Protein AF-A0A2G2VZ59-F1 (afdb_monomer_lite)

Foldseek 3Di:
DDPVVVVVVVVVVVVVVVVVVDDDDDVVVVVCVVVCVPVDDPVNVVVVLVVQVVVLVVVQVVQVVPPQKHQPDRDPDDNDGDIDGNCVVDPPADAQVSVQVCCCVPVVDHDDGPDPDPPVPVVVVVVVVVD

Organism: Capsicum baccatum (NCBI:txid33114)

Sequence (131 aa):
MSYGALIICHVIDSILGYLYITCDPATFIQGAIPQILQKTKDDFFSKIVNMLREDADICYGRIKDIPCITSPSKPEGSMFVMVKLHLNLLEDIEDDLEFYFKLAKEESLMILPGKRKQISYKANKVVENSR

InterPro domains:
  IPR015422 Pyridoxal phosphate-de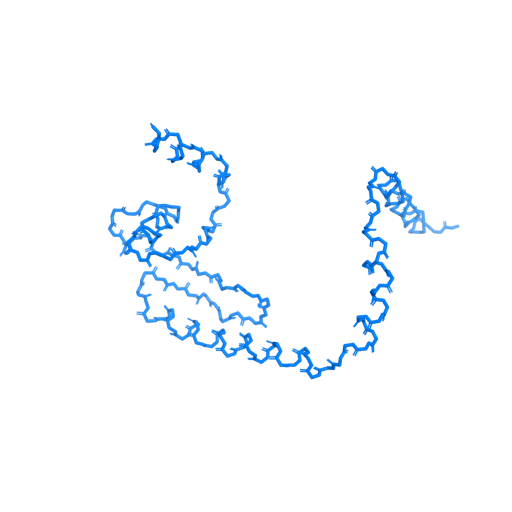pendent transferase, small domain [G3DSA:3.90.1150.10] (24-125)
  IPR015424 Pyridoxal phosphate-dependent transferase [SSF53383] (20-115)

Secondary structure (DSSP, 8-state):
--HHHHHHHHHHHHHHHHHHHSPPPPHHHHHHHHHHHHHS-HHHHHHHHHHHHHHHHHHHHHHTT-TTEE-SS---SSS----EE-GGGSTT--SHHHHHHHHHHHS------SS---THHHHHHHHHTT-

pLDDT: mean 87.04, std 15.17, range [43.59, 97.81]

Structure (mmCIF, N/CA/C/O backbone):
data_AF-A0A2G2VZ59-F1
#
_entry.id   AF-A0A2G2VZ59-F1
#
loop_
_atom_site.group_PDB
_atom_site.id
_atom_site.type_symbol
_atom_site.label_atom_id
_atom_site.label_alt_id
_atom_site.label_comp_id
_atom_site.label_asym_id
_atom_site.label_entity_id
_atom_site.label_seq_id
_atom_site.pdbx_PDB_ins_code
_atom_site.Cartn_x
_atom_site.Cartn_y
_atom_site.Cartn_z
_atom_site.occupancy
_atom_site.B_iso_or_equiv
_atom_site.auth_seq_id
_atom_site.auth_comp_id
_atom_site.auth_asym_id
_atom_site.auth_atom_id
_atom_site.pdbx_PDB_model_num
ATOM 1 N N . MET A 1 1 ? 9.028 34.413 -31.170 1.00 57.16 1 MET A N 1
ATOM 2 C CA . MET A 1 1 ? 8.777 33.266 -30.268 1.00 57.16 1 MET A CA 1
ATOM 3 C C . MET A 1 1 ? 7.751 33.705 -29.233 1.00 57.16 1 MET A C 1
ATOM 5 O O . MET A 1 1 ? 7.926 34.776 -28.671 1.00 57.16 1 MET A O 1
ATOM 9 N N . SER A 1 2 ? 6.649 32.968 -29.065 1.00 71.56 2 SER A N 1
ATOM 10 C CA . SER A 1 2 ? 5.578 33.320 -28.113 1.00 71.56 2 SER A CA 1
ATOM 11 C C . SER A 1 2 ? 6.051 33.126 -26.665 1.00 71.56 2 SER A C 1
ATOM 13 O O . SER A 1 2 ? 6.824 32.205 -26.407 1.00 71.56 2 SER A O 1
ATOM 15 N N . TYR A 1 3 ? 5.579 33.953 -25.724 1.00 67.75 3 TYR A N 1
ATOM 16 C CA . TYR A 1 3 ? 5.927 33.903 -24.291 1.00 67.75 3 TYR A CA 1
ATOM 17 C C . TYR A 1 3 ? 5.830 32.493 -23.675 1.00 67.75 3 TYR A C 1
ATOM 19 O O . TYR A 1 3 ? 6.643 32.137 -22.827 1.00 67.75 3 TYR A O 1
ATOM 27 N N . GLY A 1 4 ? 4.897 31.657 -24.146 1.00 68.50 4 GLY A N 1
ATOM 28 C CA . GLY A 1 4 ? 4.758 30.269 -23.691 1.00 68.50 4 GLY A CA 1
ATOM 29 C C . GLY A 1 4 ? 5.957 29.367 -24.018 1.00 68.50 4 GLY A C 1
ATOM 30 O O . GLY A 1 4 ? 6.307 28.510 -23.213 1.00 68.50 4 GLY A O 1
ATOM 31 N N . ALA A 1 5 ? 6.642 29.590 -25.145 1.00 70.94 5 ALA A N 1
ATOM 32 C CA . ALA A 1 5 ? 7.842 28.826 -25.498 1.00 70.94 5 ALA A CA 1
ATOM 33 C C . ALA A 1 5 ? 9.014 29.149 -24.557 1.00 70.94 5 ALA A C 1
ATOM 35 O O . ALA A 1 5 ? 9.770 28.259 -24.183 1.00 70.94 5 ALA A O 1
ATOM 36 N N . LEU A 1 6 ? 9.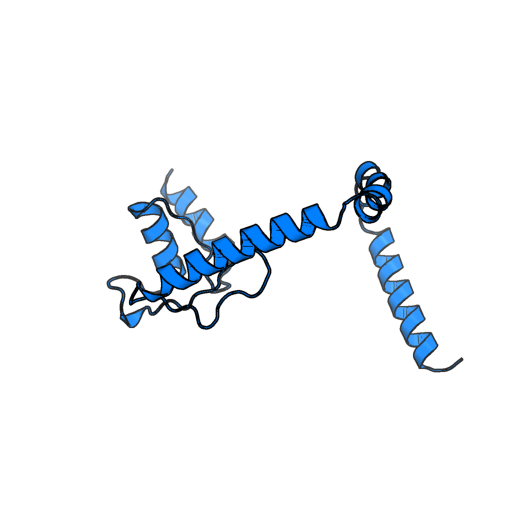122 30.407 -24.116 1.00 72.19 6 LEU A N 1
ATOM 37 C CA . LEU A 1 6 ? 10.172 30.851 -23.198 1.00 72.19 6 LEU A CA 1
ATOM 38 C C . LEU A 1 6 ? 10.014 30.231 -21.797 1.00 72.19 6 LEU A C 1
ATOM 40 O O . LEU A 1 6 ? 11.006 29.911 -21.152 1.00 72.19 6 LEU A O 1
ATOM 44 N N . ILE A 1 7 ? 8.777 30.047 -21.323 1.00 81.88 7 ILE A N 1
ATOM 45 C CA . ILE A 1 7 ? 8.489 29.427 -20.017 1.00 81.88 7 ILE A CA 1
ATOM 46 C C . ILE A 1 7 ? 8.867 27.941 -20.028 1.00 81.88 7 ILE A C 1
ATOM 48 O O . ILE A 1 7 ? 9.490 27.462 -19.083 1.00 81.88 7 ILE A O 1
ATOM 52 N N . ILE A 1 8 ? 8.544 27.223 -21.109 1.00 86.12 8 ILE A N 1
ATOM 53 C CA . ILE A 1 8 ? 8.901 25.806 -21.261 1.00 86.12 8 ILE A CA 1
ATOM 54 C C . ILE A 1 8 ? 10.425 25.628 -21.250 1.00 86.12 8 ILE A C 1
ATOM 56 O O . ILE A 1 8 ? 10.915 24.753 -20.540 1.00 86.12 8 ILE A O 1
ATOM 60 N N . CYS A 1 9 ? 11.177 26.484 -21.955 1.00 86.50 9 CYS A N 1
ATOM 61 C CA . CYS A 1 9 ? 12.643 26.429 -21.941 1.00 86.50 9 CYS A CA 1
ATOM 62 C C . CYS A 1 9 ? 13.218 26.582 -20.524 1.00 86.50 9 CYS A C 1
ATOM 64 O O . CYS A 1 9 ? 14.004 25.744 -20.103 1.00 86.50 9 CYS A O 1
ATOM 66 N N . HIS A 1 10 ? 12.757 27.568 -19.745 1.0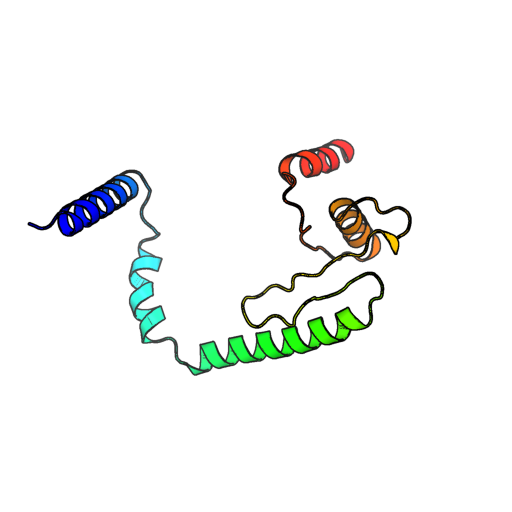0 89.00 10 HIS A N 1
ATOM 67 C CA . HIS A 1 10 ? 13.247 27.765 -18.374 1.00 89.00 10 HIS A CA 1
ATOM 68 C C . HIS A 1 10 ? 12.945 26.584 -17.439 1.00 89.00 10 HIS A C 1
ATOM 70 O O . HIS A 1 10 ? 13.752 26.266 -16.562 1.00 89.00 10 HIS A O 1
ATOM 76 N N . VAL A 1 11 ? 11.794 25.922 -17.605 1.00 94.88 11 VAL A N 1
ATOM 77 C CA . VAL A 1 11 ? 11.465 24.710 -16.835 1.00 94.88 11 VAL A CA 1
ATOM 78 C C . VAL A 1 11 ? 12.407 23.566 -17.208 1.00 94.88 11 VAL A C 1
ATOM 80 O O . VAL A 1 11 ? 12.914 22.889 -16.316 1.00 94.88 11 VAL A O 1
ATOM 83 N N . ILE A 1 12 ? 12.685 23.372 -18.502 1.00 94.19 12 ILE A N 1
ATOM 84 C CA . ILE A 1 12 ? 13.627 22.347 -18.973 1.00 94.19 12 ILE A CA 1
ATOM 85 C C . ILE A 1 12 ? 15.035 22.624 -18.438 1.00 94.19 12 ILE A C 1
ATOM 87 O O . ILE A 1 12 ? 15.649 21.720 -17.876 1.00 94.19 12 ILE A O 1
ATOM 91 N N . ASP A 1 13 ? 15.514 23.865 -18.535 1.00 94.62 13 ASP A N 1
ATOM 92 C CA . ASP A 1 13 ? 16.833 24.261 -18.031 1.00 94.62 13 ASP A CA 1
ATOM 93 C C . ASP A 1 13 ? 16.952 24.018 -16.521 1.00 94.62 13 ASP A C 1
ATOM 95 O O . ASP A 1 13 ? 17.979 23.540 -16.041 1.00 94.62 13 ASP A O 1
ATOM 99 N N . SER A 1 14 ? 15.875 24.265 -15.769 1.00 93.12 14 SER A N 1
ATOM 100 C CA . SER A 1 14 ? 15.825 23.987 -14.330 1.00 93.12 14 SER A CA 1
ATOM 101 C C . SER A 1 14 ? 15.887 22.486 -14.023 1.00 93.12 14 SER A C 1
ATOM 103 O O . SER A 1 14 ? 16.592 22.076 -13.101 1.00 93.12 14 SER A O 1
ATOM 105 N N . ILE A 1 15 ? 15.184 21.651 -14.799 1.00 95.12 15 ILE A N 1
ATOM 106 C CA . ILE A 1 15 ? 15.227 20.186 -14.657 1.00 9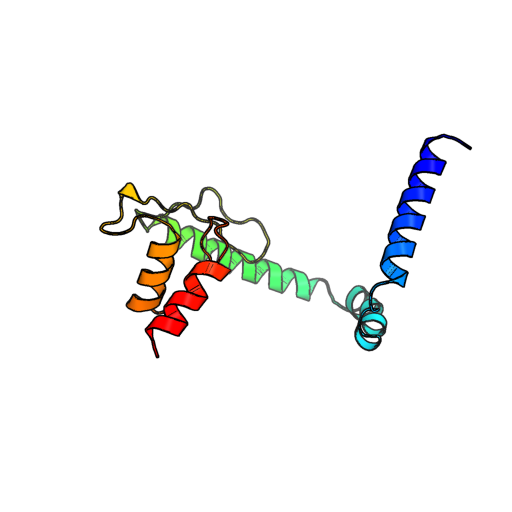5.12 15 ILE A CA 1
ATOM 107 C C . ILE A 1 15 ? 16.627 19.657 -14.991 1.00 95.12 15 ILE A C 1
ATOM 109 O O . ILE A 1 15 ? 17.171 18.858 -14.233 1.00 95.12 15 ILE A O 1
ATOM 113 N N . LEU A 1 16 ? 17.231 20.123 -16.088 1.00 93.19 16 LEU A N 1
ATOM 114 C CA . LEU A 1 16 ? 18.588 19.740 -16.487 1.00 93.19 16 LEU A CA 1
ATOM 115 C C . LEU A 1 16 ? 19.627 20.183 -15.453 1.00 93.19 16 LEU A C 1
ATOM 117 O O . LEU A 1 16 ? 20.524 19.412 -15.114 1.00 93.19 16 LEU A O 1
ATOM 121 N N . GLY A 1 17 ? 19.472 21.391 -14.906 1.00 94.62 17 GLY A N 1
ATOM 122 C CA . GLY A 1 17 ? 20.302 21.885 -13.812 1.00 94.62 17 GLY A CA 1
ATOM 123 C C . GLY A 1 17 ? 20.229 20.988 -12.574 1.00 94.62 17 GLY A C 1
ATOM 124 O O . GLY A 1 17 ? 21.261 20.705 -11.970 1.00 94.62 17 GLY A O 1
ATOM 125 N N . TYR A 1 18 ? 19.036 20.488 -12.224 1.00 93.12 18 TYR A N 1
ATOM 126 C CA . TYR A 1 18 ? 18.872 19.541 -11.118 1.00 93.12 18 TYR A CA 1
ATOM 127 C C . TYR A 1 18 ? 19.499 18.174 -11.418 1.00 93.12 18 TYR A C 1
ATOM 129 O O . TYR A 1 18 ? 20.213 17.635 -10.578 1.00 93.12 18 TYR A O 1
ATOM 137 N N . LEU A 1 19 ? 19.295 17.639 -12.626 1.00 91.69 19 LEU A N 1
ATOM 138 C CA . LEU A 1 19 ? 19.885 16.361 -13.038 1.00 91.69 19 LEU A CA 1
ATOM 139 C C . LEU A 1 19 ? 21.416 16.377 -12.940 1.00 91.69 19 LEU A C 1
ATOM 141 O O . LEU A 1 19 ? 21.998 15.394 -12.501 1.00 91.69 19 LEU A O 1
ATOM 145 N N . TYR A 1 20 ? 22.059 17.504 -13.264 1.00 92.06 20 TYR A N 1
ATOM 146 C CA . TYR A 1 20 ? 23.518 17.643 -13.204 1.00 92.06 20 TYR A CA 1
ATOM 147 C C . TYR A 1 20 ? 24.101 17.567 -11.782 1.00 92.06 20 TYR A C 1
ATOM 149 O O . TYR A 1 20 ? 25.264 17.205 -11.612 1.00 92.06 20 TYR A O 1
ATOM 157 N N . ILE A 1 21 ? 23.322 17.919 -10.753 1.00 94.75 21 ILE A N 1
ATOM 158 C CA . ILE A 1 21 ? 23.786 17.920 -9.353 1.00 94.75 21 ILE A CA 1
ATOM 159 C C . ILE A 1 21 ? 23.385 16.658 -8.579 1.00 94.75 21 ILE A C 1
ATOM 161 O O . ILE A 1 21 ? 23.838 16.463 -7.451 1.00 94.75 21 ILE A O 1
ATOM 165 N N . THR A 1 22 ? 22.529 15.813 -9.154 1.00 93.94 22 THR A N 1
ATOM 166 C CA . THR A 1 22 ? 22.099 14.544 -8.557 1.00 93.94 22 THR A CA 1
ATOM 167 C C . THR A 1 22 ? 22.822 13.360 -9.181 1.00 93.94 22 THR A C 1
ATOM 169 O O . THR A 1 22 ? 23.174 13.390 -10.353 1.00 93.94 22 THR A O 1
ATOM 172 N N . CYS A 1 23 ? 23.009 12.282 -8.419 1.00 91.06 23 CYS A N 1
ATOM 173 C CA . CYS A 1 23 ? 23.524 11.038 -8.984 1.00 91.06 23 CYS A CA 1
ATOM 174 C C . CYS A 1 23 ? 22.504 10.404 -9.935 1.00 91.06 23 CYS A C 1
ATOM 176 O O . CYS A 1 23 ? 21.320 10.300 -9.599 1.00 91.06 23 CYS A O 1
ATOM 178 N N . ASP A 1 24 ? 22.986 9.904 -11.071 1.00 90.31 24 ASP A N 1
ATOM 179 C CA . ASP A 1 24 ? 22.159 9.161 -12.015 1.00 90.31 24 ASP A CA 1
ATOM 180 C C . ASP A 1 24 ? 21.582 7.876 -11.388 1.00 90.31 24 ASP A C 1
ATOM 182 O O . ASP A 1 24 ? 22.230 7.235 -10.548 1.00 90.31 24 ASP A O 1
ATOM 186 N N . PRO A 1 25 ? 20.387 7.430 -11.825 1.00 90.25 25 PRO A N 1
ATOM 187 C CA . PRO A 1 25 ? 19.866 6.117 -11.469 1.00 90.25 25 PRO A CA 1
ATOM 188 C C . PRO A 1 25 ? 20.846 5.003 -11.854 1.00 90.25 25 PRO A C 1
ATOM 190 O O . PRO A 1 25 ? 21.604 5.125 -12.815 1.00 90.25 25 PRO A O 1
ATOM 193 N N . ALA A 1 26 ? 20.792 3.863 -11.168 1.00 95.44 26 ALA A N 1
ATOM 194 C CA . ALA A 1 26 ? 21.679 2.745 -11.477 1.00 95.44 26 ALA A CA 1
ATOM 195 C C . ALA A 1 26 ? 21.575 2.312 -12.956 1.00 95.44 26 ALA A C 1
ATOM 197 O O . ALA A 1 26 ? 20.486 2.029 -13.462 1.00 95.44 26 ALA A O 1
ATOM 198 N N . THR A 1 27 ? 22.712 2.227 -13.650 1.00 96.00 27 THR A N 1
ATOM 199 C CA . THR A 1 27 ? 22.774 2.011 -15.109 1.00 96.00 27 THR A CA 1
ATOM 200 C C . THR A 1 27 ? 22.121 0.703 -15.559 1.00 96.00 27 THR A C 1
ATOM 202 O O . THR A 1 27 ? 21.503 0.657 -16.621 1.00 96.00 27 THR A O 1
ATOM 205 N N . PHE A 1 28 ? 22.170 -0.351 -14.739 1.00 96.56 28 PHE A N 1
ATOM 206 C CA . PHE A 1 28 ? 21.489 -1.614 -15.040 1.00 96.56 28 PHE A CA 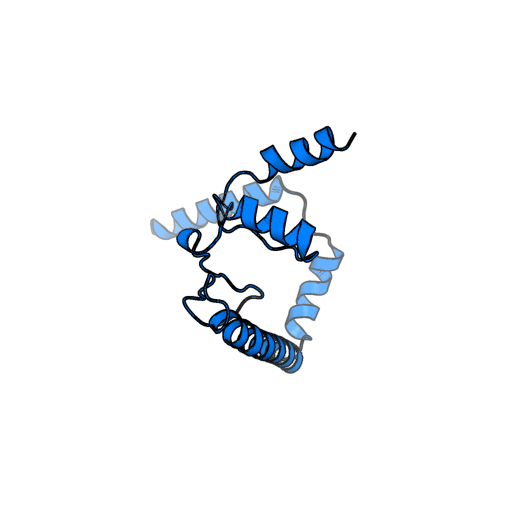1
ATOM 207 C C . PHE A 1 28 ? 19.957 -1.492 -14.983 1.00 96.56 28 PHE A C 1
ATOM 209 O O . PHE A 1 28 ? 19.274 -2.139 -15.773 1.00 96.56 28 PHE A O 1
ATOM 216 N N . ILE A 1 29 ? 19.406 -0.634 -14.112 1.00 96.38 29 ILE A N 1
ATOM 217 C CA . ILE A 1 29 ? 17.968 -0.325 -14.106 1.00 96.38 29 ILE A CA 1
ATOM 218 C C . ILE A 1 29 ? 17.613 0.453 -15.372 1.00 96.38 29 ILE A C 1
ATOM 220 O O . ILE A 1 29 ? 16.663 0.083 -16.058 1.00 96.38 29 ILE A O 1
ATOM 224 N N . GLN A 1 30 ? 18.408 1.467 -15.732 1.00 96.12 30 GLN A N 1
ATOM 225 C CA . GLN A 1 30 ? 18.192 2.246 -16.957 1.00 96.12 30 GLN A CA 1
ATOM 226 C C . GLN A 1 30 ? 18.183 1.350 -18.208 1.00 96.12 30 GLN A C 1
ATOM 228 O O . GLN A 1 30 ? 17.286 1.461 -19.042 1.00 96.12 30 GLN A O 1
ATOM 233 N N . GLY A 1 31 ? 19.125 0.403 -18.301 1.00 96.50 31 GLY A N 1
ATOM 234 C CA . GLY A 1 31 ? 19.180 -0.579 -19.389 1.00 96.50 31 GLY A CA 1
ATOM 235 C C . GLY A 1 31 ? 18.023 -1.589 -19.387 1.00 96.50 31 GLY A C 1
ATOM 236 O O . GLY A 1 31 ? 17.659 -2.106 -20.444 1.00 96.50 31 GLY A O 1
ATOM 237 N N . ALA A 1 32 ? 17.414 -1.858 -18.228 1.00 97.69 32 ALA A N 1
ATOM 238 C CA . ALA A 1 32 ? 16.285 -2.779 -18.101 1.00 97.69 32 ALA A CA 1
ATOM 239 C C . ALA A 1 32 ? 14.927 -2.135 -18.432 1.00 97.69 32 ALA A C 1
ATOM 241 O O . ALA A 1 32 ? 14.046 -2.833 -18.937 1.00 97.69 32 ALA A O 1
ATOM 242 N N . ILE A 1 33 ? 14.750 -0.826 -18.195 1.00 97.44 33 ILE A N 1
ATOM 243 C CA . ILE A 1 33 ? 13.465 -0.116 -18.364 1.00 97.44 33 ILE A CA 1
ATOM 244 C C . ILE A 1 33 ? 12.793 -0.387 -19.722 1.00 97.44 33 ILE A C 1
ATOM 246 O O . ILE A 1 33 ? 11.619 -0.761 -19.711 1.00 97.44 33 ILE A O 1
ATOM 250 N N . PRO A 1 34 ? 13.474 -0.282 -20.884 1.00 97.44 34 PRO A N 1
ATOM 251 C CA . PRO A 1 34 ? 12.825 -0.530 -22.170 1.00 97.44 34 PRO A CA 1
ATOM 252 C C . PRO A 1 34 ? 12.245 -1.943 -22.273 1.00 97.44 34 PRO A C 1
ATOM 254 O O . PRO A 1 34 ? 11.141 -2.127 -22.780 1.00 97.44 34 PRO A O 1
ATOM 257 N N . GLN A 1 35 ? 12.958 -2.944 -21.747 1.00 97.44 35 GLN A N 1
ATOM 258 C CA . GLN A 1 35 ? 12.476 -4.324 -21.746 1.00 97.44 35 GLN A CA 1
ATOM 259 C C . GLN A 1 35 ? 11.339 -4.533 -20.749 1.00 97.44 35 GLN A C 1
ATOM 261 O O . GLN A 1 35 ? 10.382 -5.217 -21.092 1.00 97.44 35 GLN A O 1
ATOM 266 N N . ILE A 1 36 ? 11.413 -3.939 -19.554 1.00 97.38 36 ILE A N 1
ATOM 267 C CA . ILE A 1 36 ? 10.329 -3.997 -18.565 1.00 97.38 36 ILE A CA 1
ATOM 268 C C . ILE A 1 36 ? 9.045 -3.428 -19.175 1.00 97.38 36 ILE A C 1
ATOM 270 O O . ILE A 1 36 ? 8.009 -4.080 -19.118 1.00 97.38 36 ILE A O 1
ATOM 274 N N . LEU A 1 37 ? 9.110 -2.263 -19.822 1.00 96.56 37 LEU A N 1
ATOM 275 C CA . LEU A 1 37 ? 7.930 -1.622 -20.405 1.00 96.56 37 LEU A CA 1
ATOM 276 C C . LEU A 1 37 ? 7.385 -2.362 -21.636 1.00 96.56 37 LEU A C 1
ATOM 278 O O . LEU A 1 37 ? 6.176 -2.419 -21.813 1.00 96.56 37 LEU A O 1
ATOM 282 N N . GLN A 1 38 ? 8.250 -2.929 -22.484 1.00 96.88 38 GLN A N 1
ATOM 283 C CA . GLN A 1 38 ? 7.821 -3.578 -23.733 1.00 96.88 38 GLN A CA 1
ATOM 284 C C . GLN A 1 38 ? 7.442 -5.053 -23.574 1.00 96.88 38 GLN A C 1
ATOM 286 O O . GLN A 1 38 ? 6.619 -5.558 -24.332 1.00 96.88 38 GLN A O 1
ATOM 291 N N . LYS A 1 39 ? 8.090 -5.778 -22.653 1.00 97.19 39 LYS A N 1
ATOM 292 C CA . LYS A 1 39 ? 7.941 -7.237 -22.523 1.00 97.19 39 LYS A CA 1
ATOM 293 C C . LYS A 1 39 ? 7.042 -7.658 -21.365 1.00 97.19 39 LYS A C 1
ATOM 295 O O . LYS A 1 39 ? 6.665 -8.830 -21.317 1.00 97.19 39 LYS A O 1
ATOM 300 N N . THR A 1 40 ? 6.706 -6.756 -20.440 1.00 97.38 40 THR A N 1
ATOM 301 C CA . THR A 1 40 ? 5.699 -7.057 -19.414 1.00 97.38 40 THR A CA 1
ATOM 302 C C . THR A 1 40 ? 4.334 -7.111 -20.081 1.00 97.38 40 THR A C 1
ATOM 304 O O . THR A 1 40 ? 3.888 -6.140 -20.681 1.00 97.38 40 THR A O 1
ATOM 307 N N . LYS A 1 41 ? 3.699 -8.277 -20.014 1.00 97.50 41 LYS A N 1
ATOM 308 C CA . LYS A 1 41 ? 2.414 -8.550 -20.656 1.00 97.50 41 LYS A CA 1
ATOM 309 C C . LYS A 1 41 ? 1.244 -8.037 -19.806 1.00 97.50 41 LYS A C 1
ATOM 311 O O . LYS A 1 41 ? 1.346 -7.954 -18.583 1.00 97.50 41 LYS A O 1
ATOM 316 N N . ASP A 1 42 ? 0.109 -7.761 -20.443 1.00 96.56 42 ASP A N 1
ATOM 317 C CA . ASP A 1 42 ? -1.093 -7.226 -19.778 1.00 96.56 42 ASP A CA 1
ATOM 318 C C . ASP A 1 42 ? -1.712 -8.171 -18.735 1.00 96.56 42 ASP A C 1
ATOM 320 O O . ASP A 1 42 ? -2.361 -7.726 -17.783 1.00 96.56 42 ASP A O 1
ATOM 324 N N . ASP A 1 43 ? -1.496 -9.480 -18.874 1.00 97.69 43 ASP A N 1
ATOM 325 C CA . ASP A 1 43 ? -1.940 -10.491 -17.912 1.00 97.69 43 ASP A CA 1
ATOM 326 C C . ASP A 1 43 ? -1.240 -10.338 -16.554 1.00 97.69 43 ASP A C 1
ATOM 328 O O . ASP A 1 43 ? -1.875 -10.543 -15.519 1.00 97.69 43 ASP A O 1
ATOM 332 N N . PHE A 1 44 ? 0.025 -9.903 -16.538 1.00 97.38 44 PHE A N 1
ATOM 333 C CA . PHE A 1 44 ? 0.743 -9.568 -15.309 1.00 97.38 44 PHE A CA 1
ATOM 334 C C . PHE A 1 44 ? 0.023 -8.454 -14.542 1.00 97.38 44 PHE A C 1
ATOM 336 O O . PHE A 1 44 ? -0.316 -8.629 -13.371 1.00 97.38 44 PHE A O 1
ATOM 343 N N . PHE A 1 45 ? -0.271 -7.333 -15.207 1.00 96.50 45 PHE A N 1
ATOM 344 C CA . PHE A 1 45 ? -0.960 -6.203 -14.578 1.00 96.50 45 PHE A CA 1
ATOM 345 C C . PHE A 1 45 ? -2.375 -6.582 -14.141 1.00 96.50 45 PHE A C 1
ATOM 347 O O . PHE A 1 45 ? -2.771 -6.293 -13.013 1.00 96.50 45 PHE A O 1
ATOM 354 N N . SER A 1 46 ? -3.111 -7.292 -14.998 1.00 97.25 46 SER A N 1
ATOM 355 C CA . SER A 1 46 ? -4.472 -7.747 -14.704 1.00 97.25 46 SER A CA 1
ATOM 356 C C . SER A 1 46 ? -4.510 -8.670 -13.487 1.00 97.25 46 SER A C 1
ATOM 358 O O . SER A 1 46 ? -5.374 -8.517 -12.626 1.00 97.25 46 SER A O 1
ATOM 360 N N . LYS A 1 47 ? -3.543 -9.588 -13.361 1.00 97.81 47 LYS A N 1
ATOM 361 C CA . LYS A 1 47 ? -3.418 -10.474 -12.198 1.00 97.81 47 LYS A CA 1
ATOM 362 C C . LYS A 1 47 ? -3.193 -9.690 -10.906 1.00 97.81 47 LYS A C 1
ATOM 364 O O . LYS A 1 47 ? -3.860 -9.972 -9.914 1.00 97.81 47 LYS A O 1
ATOM 369 N N . ILE A 1 48 ? -2.285 -8.711 -10.914 1.00 97.12 48 ILE A N 1
ATOM 370 C CA . ILE A 1 48 ? -2.013 -7.872 -9.737 1.00 97.12 48 ILE A CA 1
ATOM 371 C C . ILE A 1 48 ? -3.243 -7.040 -9.366 1.00 97.12 48 ILE A C 1
ATOM 373 O O . ILE A 1 48 ? -3.641 -7.023 -8.207 1.00 97.12 48 ILE A O 1
ATOM 377 N N . VAL A 1 49 ? -3.891 -6.397 -10.340 1.00 97.19 49 VAL A N 1
ATOM 378 C CA . VAL A 1 49 ? -5.099 -5.594 -10.092 1.00 97.19 49 VAL A CA 1
ATOM 379 C C . VAL A 1 49 ? -6.248 -6.450 -9.555 1.00 97.19 49 VAL A C 1
ATOM 381 O O . VAL A 1 49 ? -6.979 -5.998 -8.678 1.00 97.19 49 VAL A O 1
ATOM 384 N N . ASN A 1 50 ? -6.414 -7.681 -10.045 1.00 96.88 50 ASN A N 1
ATOM 385 C CA . ASN A 1 50 ? -7.445 -8.590 -9.544 1.00 96.88 50 ASN A CA 1
ATOM 386 C C . ASN A 1 50 ? -7.172 -9.022 -8.098 1.00 96.88 50 ASN A C 1
ATOM 388 O O . ASN A 1 50 ? -8.082 -8.932 -7.283 1.00 96.88 50 ASN A O 1
ATOM 392 N N . MET A 1 51 ? -5.926 -9.375 -7.762 1.00 97.19 51 MET A N 1
ATOM 393 C CA . MET A 1 51 ? -5.526 -9.673 -6.379 1.00 97.19 51 MET A CA 1
ATOM 394 C C . MET A 1 51 ? -5.806 -8.486 -5.449 1.00 97.19 51 MET A C 1
ATOM 396 O O . MET A 1 51 ? -6.480 -8.637 -4.437 1.00 97.19 51 MET A O 1
ATOM 400 N N . LEU A 1 52 ? -5.373 -7.279 -5.833 1.00 97.00 52 LEU A N 1
ATOM 401 C CA . LEU A 1 52 ? -5.614 -6.071 -5.037 1.00 97.00 52 LEU A CA 1
ATOM 402 C C . LEU A 1 52 ? -7.109 -5.767 -4.877 1.00 97.00 52 LEU A C 1
ATOM 404 O O . LEU A 1 52 ? -7.520 -5.261 -3.836 1.00 97.00 52 LEU A O 1
ATOM 408 N N . ARG A 1 53 ? -7.931 -6.068 -5.889 1.00 96.25 53 ARG A N 1
ATOM 409 C CA . ARG A 1 53 ? -9.388 -5.905 -5.814 1.00 96.25 53 ARG A CA 1
ATOM 410 C C . ARG A 1 53 ? -10.015 -6.884 -4.824 1.00 96.25 53 ARG A C 1
ATOM 412 O O . ARG A 1 53 ? -10.854 -6.464 -4.034 1.00 96.25 53 ARG A O 1
ATOM 419 N N . GLU A 1 54 ? -9.613 -8.150 -4.865 1.00 96.44 54 GLU A N 1
ATOM 420 C CA . GLU A 1 54 ? -10.080 -9.175 -3.926 1.00 96.44 54 GLU A CA 1
ATOM 421 C C . GLU A 1 54 ? -9.700 -8.808 -2.484 1.00 96.44 54 GLU A C 1
ATOM 423 O O . GLU A 1 54 ? -10.565 -8.777 -1.607 1.00 96.44 54 GLU A O 1
ATOM 428 N N . ASP A 1 55 ? -8.444 -8.417 -2.254 1.00 95.94 55 ASP A N 1
ATOM 429 C CA . ASP A 1 55 ? -7.968 -7.968 -0.942 1.00 95.94 55 ASP A CA 1
ATOM 430 C C . ASP A 1 55 ? -8.716 -6.714 -0.464 1.00 95.94 55 ASP A C 1
ATOM 432 O O . ASP A 1 55 ? -9.106 -6.619 0.704 1.00 95.94 55 ASP A O 1
ATOM 436 N N . ALA A 1 56 ? -8.974 -5.762 -1.366 1.00 95.19 56 ALA A N 1
ATOM 437 C CA . ALA A 1 56 ? -9.763 -4.566 -1.085 1.00 95.19 56 ALA A CA 1
ATOM 438 C C . ALA A 1 56 ? -11.207 -4.892 -0.682 1.00 95.19 56 ALA A C 1
ATOM 440 O O . ALA A 1 56 ? -11.719 -4.295 0.267 1.00 95.19 56 ALA A O 1
ATOM 441 N N . ASP A 1 57 ? -11.862 -5.826 -1.378 1.00 94.88 57 ASP A N 1
ATOM 442 C CA . ASP A 1 57 ? -13.223 -6.270 -1.067 1.00 94.88 57 ASP A CA 1
ATOM 443 C C . ASP A 1 57 ? -13.282 -6.942 0.311 1.00 94.88 57 ASP A C 1
ATOM 445 O O . ASP A 1 57 ? -14.166 -6.625 1.115 1.00 94.88 57 ASP A O 1
ATOM 449 N N . ILE A 1 58 ? -12.305 -7.799 0.627 1.00 95.00 58 ILE A N 1
ATOM 450 C CA . ILE A 1 58 ? -12.187 -8.447 1.939 1.00 95.00 58 ILE A CA 1
ATOM 451 C C . ILE A 1 58 ? -11.961 -7.401 3.033 1.00 95.00 58 ILE A C 1
ATOM 453 O O . ILE A 1 58 ? -12.713 -7.366 4.009 1.00 95.00 58 ILE A O 1
ATOM 457 N N . CYS A 1 59 ? -10.965 -6.525 2.877 1.00 93.88 59 CYS A N 1
ATOM 458 C CA . CYS A 1 59 ? -10.637 -5.507 3.875 1.00 93.88 59 CYS A CA 1
ATOM 459 C C . CYS A 1 59 ? -11.823 -4.574 4.123 1.00 93.88 59 CYS A C 1
ATOM 461 O O . CYS A 1 59 ? -12.226 -4.370 5.267 1.00 93.88 59 CYS A O 1
ATOM 463 N N . TYR A 1 60 ? -12.422 -4.039 3.057 1.00 93.44 60 TYR A N 1
ATOM 464 C CA . TYR A 1 60 ? -13.557 -3.128 3.161 1.00 93.44 60 TYR A CA 1
ATOM 465 C C . TYR A 1 60 ? -14.790 -3.804 3.768 1.00 93.44 60 TYR A C 1
ATOM 467 O O . TYR A 1 60 ? -15.500 -3.176 4.550 1.00 93.44 60 TYR A O 1
ATOM 475 N N . GLY A 1 61 ? -15.033 -5.079 3.449 1.00 94.12 61 GLY A N 1
ATOM 476 C CA . GLY A 1 61 ? -16.091 -5.874 4.068 1.00 94.12 61 GLY A CA 1
ATOM 477 C C . GLY A 1 61 ? -15.881 -6.041 5.572 1.00 94.12 61 GLY A C 1
ATOM 478 O O . GLY A 1 61 ? -16.762 -5.690 6.346 1.00 94.12 61 GLY A O 1
ATOM 479 N N . ARG A 1 62 ? -14.695 -6.498 5.991 1.00 94.69 62 ARG A N 1
ATOM 480 C CA . ARG A 1 62 ? -14.381 -6.767 7.406 1.00 94.69 62 ARG A CA 1
ATOM 481 C C . ARG A 1 62 ? -14.318 -5.508 8.264 1.00 94.69 62 ARG A C 1
ATOM 483 O O . ARG A 1 62 ? -14.755 -5.532 9.407 1.00 94.69 62 ARG A O 1
ATOM 490 N N . ILE A 1 63 ? -13.805 -4.402 7.724 1.00 93.88 63 ILE A N 1
ATOM 491 C CA . ILE A 1 63 ? -13.704 -3.132 8.459 1.00 93.88 63 ILE A CA 1
ATOM 492 C C . ILE A 1 63 ? -15.087 -2.582 8.831 1.00 93.88 63 ILE A C 1
ATOM 494 O O . ILE A 1 63 ? -15.219 -1.955 9.877 1.00 93.88 63 ILE A O 1
ATOM 498 N N . LYS A 1 64 ? -16.123 -2.819 8.013 1.00 90.94 64 LYS A N 1
ATOM 499 C CA . LYS A 1 64 ? -17.493 -2.362 8.311 1.00 90.94 64 LYS A CA 1
ATOM 500 C C . LYS A 1 64 ? -18.071 -2.966 9.586 1.00 90.94 64 LYS A C 1
ATOM 502 O O . LYS A 1 64 ? -18.928 -2.338 10.200 1.00 90.94 64 LYS A O 1
ATOM 507 N N . ASP A 1 65 ? -17.597 -4.146 9.971 1.00 94.25 65 ASP A N 1
ATOM 508 C CA . ASP A 1 65 ? -18.059 -4.847 11.165 1.00 94.25 65 ASP A CA 1
ATOM 509 C C . ASP A 1 65 ? -17.371 -4.333 12.446 1.00 94.25 65 ASP A C 1
ATOM 511 O O . ASP A 1 65 ? -17.752 -4.730 13.545 1.00 94.25 65 ASP A O 1
ATOM 515 N N . ILE A 1 66 ? -16.368 -3.446 12.331 1.00 94.56 66 ILE A N 1
ATOM 516 C CA . ILE A 1 66 ? -15.605 -2.896 13.461 1.00 94.56 66 ILE A CA 1
ATOM 517 C C . ILE A 1 66 ? -16.208 -1.541 13.877 1.00 94.56 66 ILE A C 1
ATOM 519 O O . ILE A 1 66 ? -16.010 -0.553 13.171 1.00 94.56 66 ILE A O 1
ATOM 523 N N . PRO A 1 67 ? -16.881 -1.424 15.039 1.00 93.06 67 PRO A N 1
ATOM 524 C CA . PRO A 1 67 ? -17.655 -0.223 15.383 1.00 93.06 67 PRO A CA 1
ATOM 525 C C . PRO A 1 67 ? -16.838 1.074 15.479 1.00 93.06 67 PRO A C 1
ATOM 527 O O . PRO A 1 67 ? -17.324 2.149 15.134 1.00 93.06 67 PRO A O 1
ATOM 530 N N . CYS A 1 68 ? -15.590 0.990 15.945 1.00 93.56 68 CYS A N 1
ATOM 531 C CA . CYS A 1 68 ? -14.714 2.147 16.131 1.00 93.56 68 CYS A CA 1
ATOM 532 C C . CYS A 1 68 ? -13.956 2.564 14.859 1.00 93.56 68 CYS A C 1
ATOM 534 O O . CYS A 1 68 ? -13.217 3.549 14.886 1.00 93.56 68 CYS A O 1
ATOM 536 N N . ILE A 1 69 ? -14.140 1.860 13.737 1.00 94.44 69 ILE A N 1
ATOM 537 C CA . ILE A 1 69 ? -13.455 2.135 12.474 1.00 94.44 69 ILE A CA 1
ATOM 538 C C . ILE A 1 69 ? -14.493 2.342 11.371 1.00 94.44 69 ILE A C 1
ATOM 540 O O . ILE A 1 69 ? -15.514 1.672 11.290 1.00 94.44 69 ILE A O 1
ATOM 544 N N . THR A 1 70 ? -14.255 3.293 10.475 1.00 93.38 70 THR A N 1
ATOM 545 C CA . THR A 1 70 ? -15.075 3.439 9.271 1.00 93.38 70 THR A CA 1
ATOM 546 C C . THR A 1 70 ? -14.198 3.699 8.069 1.00 93.38 70 THR A C 1
ATOM 548 O O . THR A 1 70 ? -13.378 4.613 8.068 1.00 93.38 70 THR A O 1
ATOM 551 N N . SER A 1 71 ? -14.404 2.929 7.009 1.00 87.75 71 SER A N 1
ATOM 552 C CA . SER A 1 71 ? -13.827 3.236 5.707 1.00 87.75 71 SER A CA 1
ATOM 553 C C . SER A 1 71 ? -14.839 4.063 4.899 1.00 87.75 71 SER A C 1
ATOM 555 O O . SER A 1 71 ? -15.936 3.566 4.629 1.00 87.75 71 SER A O 1
ATOM 557 N N . PRO A 1 72 ? -14.532 5.329 4.545 1.00 80.88 72 PRO A N 1
ATOM 558 C CA . PRO A 1 72 ? -15.486 6.209 3.865 1.00 80.88 72 PRO A CA 1
ATOM 559 C C . PRO A 1 72 ? -15.845 5.715 2.457 1.00 80.88 72 PRO A C 1
ATOM 561 O O . PRO A 1 72 ? -16.964 5.925 2.000 1.00 80.88 72 PRO A O 1
ATOM 564 N N . SER A 1 73 ? -14.921 5.029 1.786 1.00 86.56 73 SER A N 1
ATOM 565 C CA . SER A 1 73 ? -15.123 4.443 0.464 1.00 86.56 73 SER A CA 1
ATOM 566 C C . SER A 1 73 ? -14.245 3.210 0.295 1.00 86.56 73 SER A C 1
ATOM 568 O O . SER A 1 73 ? -13.163 3.121 0.879 1.00 86.56 73 SER A O 1
ATOM 570 N N . LYS A 1 74 ? -14.691 2.273 -0.546 1.00 88.94 74 LYS A N 1
ATOM 571 C CA . LYS A 1 74 ? -13.845 1.157 -0.963 1.00 88.94 74 LYS A CA 1
ATOM 572 C C . LYS A 1 74 ? -12.637 1.710 -1.737 1.00 88.94 74 LYS A C 1
ATOM 574 O O . LYS A 1 74 ? -12.839 2.593 -2.570 1.00 88.94 74 LYS A O 1
ATOM 579 N N . PRO A 1 75 ? -11.405 1.240 -1.487 1.00 89.25 75 PRO A N 1
ATOM 580 C CA . PRO A 1 75 ? -10.258 1.643 -2.292 1.00 89.25 75 PRO A CA 1
ATOM 581 C C . PRO A 1 75 ? -10.441 1.174 -3.743 1.00 89.25 75 PRO A C 1
ATOM 583 O O . PRO A 1 75 ? -10.798 0.026 -4.002 1.00 89.25 75 PRO A O 1
ATOM 586 N N . GLU A 1 76 ? -10.204 2.079 -4.690 1.00 90.00 76 GLU A N 1
ATOM 587 C CA . GLU A 1 76 ? -10.367 1.822 -6.131 1.00 90.00 76 GLU A CA 1
ATOM 588 C C . GLU A 1 76 ? -9.031 1.533 -6.837 1.00 90.00 76 GLU A C 1
ATOM 590 O O . GLU A 1 76 ? -8.998 1.173 -8.011 1.00 90.00 76 GLU A O 1
ATOM 595 N N . GLY A 1 77 ? -7.918 1.665 -6.114 1.00 89.31 77 GLY A N 1
ATOM 596 C CA . GLY A 1 77 ? -6.569 1.425 -6.607 1.00 89.31 77 GLY A CA 1
ATOM 597 C C . GLY A 1 77 ? -5.530 1.639 -5.510 1.00 89.31 77 GLY A C 1
ATOM 598 O O . GLY A 1 77 ? -5.877 1.860 -4.349 1.00 89.31 77 GLY A O 1
ATOM 599 N N . SER A 1 78 ? -4.249 1.623 -5.889 1.00 89.81 78 SER A N 1
ATOM 600 C CA . SER A 1 78 ? -3.118 1.591 -4.948 1.00 89.81 78 SER A CA 1
ATOM 601 C C . SER A 1 78 ? -3.106 0.313 -4.089 1.00 89.81 78 SER A C 1
ATOM 603 O O . SER A 1 78 ? -3.765 -0.671 -4.413 1.00 89.81 78 SER A O 1
ATOM 605 N N . MET A 1 79 ? -2.293 0.308 -3.033 1.00 92.62 79 MET A N 1
ATOM 606 C CA . MET A 1 79 ? -2.042 -0.838 -2.149 1.00 92.62 79 MET A CA 1
ATOM 607 C C . MET A 1 79 ? -2.379 -0.532 -0.679 1.00 92.62 79 MET A C 1
ATOM 609 O O . MET A 1 79 ? -1.885 -1.202 0.222 1.00 92.62 79 MET A O 1
ATOM 613 N N . PHE A 1 80 ? -3.183 0.505 -0.414 1.00 90.81 80 PHE A N 1
ATOM 614 C CA . PHE A 1 80 ? -3.475 0.967 0.946 1.00 90.81 80 PHE A CA 1
ATOM 615 C C . PHE A 1 80 ? -4.964 1.237 1.149 1.00 90.81 80 PHE A C 1
ATOM 617 O O . PHE A 1 80 ? -5.640 1.760 0.263 1.00 90.81 80 PHE A O 1
ATOM 624 N N . VAL A 1 81 ? -5.449 0.953 2.361 1.00 91.06 81 VAL A N 1
ATOM 625 C CA . VAL A 1 81 ? -6.798 1.309 2.811 1.00 91.06 81 VAL A CA 1
ATOM 626 C C . VAL A 1 81 ? -6.688 2.389 3.873 1.00 91.06 81 VAL A C 1
ATOM 628 O O . VAL A 1 81 ? -6.082 2.176 4.920 1.00 91.06 81 VAL A O 1
ATOM 631 N N . MET A 1 82 ? -7.288 3.549 3.612 1.00 90.69 82 MET A N 1
ATOM 632 C CA . MET A 1 82 ? -7.412 4.596 4.620 1.00 90.69 82 MET A CA 1
ATOM 633 C C . MET A 1 82 ? -8.716 4.410 5.389 1.00 90.69 82 MET A C 1
ATOM 635 O O . MET A 1 82 ? -9.789 4.260 4.796 1.00 90.69 82 MET A O 1
ATOM 639 N N . VAL A 1 83 ? -8.624 4.451 6.713 1.00 93.19 83 VAL A N 1
ATOM 640 C CA . VAL A 1 83 ? -9.777 4.335 7.600 1.00 93.19 83 VAL A CA 1
ATOM 641 C C . VAL A 1 83 ? -9.851 5.522 8.543 1.00 93.19 83 VAL A C 1
ATOM 643 O O . VAL A 1 83 ? -8.843 6.108 8.934 1.00 93.19 83 VAL A O 1
ATOM 646 N N . LYS A 1 84 ? -11.073 5.880 8.915 1.00 92.69 84 LYS A N 1
ATOM 647 C CA . LYS A 1 84 ? -11.356 6.833 9.975 1.00 92.69 84 LYS A CA 1
ATOM 648 C C . LYS A 1 84 ? -11.480 6.074 11.289 1.00 92.69 84 LYS A C 1
ATOM 650 O O . LYS A 1 84 ? -12.318 5.185 11.403 1.00 92.69 84 LYS A O 1
ATOM 655 N N . LEU A 1 85 ? -10.667 6.462 12.264 1.00 94.06 85 LEU A N 1
ATOM 656 C CA . LEU A 1 85 ? -10.744 5.979 13.637 1.00 94.06 85 LEU A CA 1
ATOM 657 C C . LEU A 1 85 ? -11.669 6.891 14.452 1.00 94.06 85 LEU A C 1
ATOM 659 O O . LEU A 1 85 ? -11.477 8.110 14.482 1.00 94.06 85 LEU A O 1
ATOM 663 N N . HIS A 1 86 ? -12.663 6.309 15.113 1.00 94.50 86 HIS A N 1
ATOM 664 C CA . HIS A 1 86 ? -13.587 7.010 16.004 1.00 94.50 86 HIS A CA 1
ATOM 665 C C . HIS A 1 86 ? -13.092 6.894 17.443 1.00 94.50 86 HIS A C 1
ATOM 667 O O . HIS A 1 86 ? -13.458 5.981 18.177 1.00 94.50 86 HIS A O 1
ATOM 673 N N . LEU A 1 87 ? -12.228 7.832 17.834 1.00 92.81 87 LEU A N 1
ATOM 674 C CA . LEU A 1 87 ? -11.573 7.850 19.150 1.00 92.81 87 LEU A CA 1
ATOM 675 C C . LEU A 1 87 ? -12.565 7.917 20.322 1.00 92.81 87 LEU A C 1
ATOM 677 O O . LEU A 1 87 ? -12.294 7.392 21.388 1.00 92.81 87 LEU A O 1
ATOM 681 N N . ASN A 1 88 ? -13.744 8.505 20.116 1.00 94.12 88 ASN A N 1
ATOM 682 C CA . ASN A 1 88 ? -14.806 8.573 21.123 1.00 94.12 88 ASN A CA 1
ATOM 683 C C . ASN A 1 88 ? -15.417 7.209 21.494 1.00 94.12 88 ASN A C 1
ATOM 685 O O . ASN A 1 88 ? -16.161 7.138 22.466 1.00 94.12 88 ASN A O 1
ATOM 689 N N . LEU A 1 89 ? -15.157 6.161 20.708 1.00 94.69 89 LEU A N 1
ATOM 690 C CA . LEU A 1 89 ? -15.613 4.792 20.965 1.00 94.69 89 LEU A CA 1
ATOM 691 C C . LEU A 1 89 ? -14.514 3.910 21.578 1.00 94.69 89 LEU A C 1
ATOM 693 O O . LEU A 1 89 ? -14.728 2.715 21.759 1.00 94.69 89 LEU A O 1
ATOM 697 N N . LEU A 1 90 ? -13.335 4.476 21.846 1.00 93.44 90 LEU A N 1
ATOM 698 C CA . LEU A 1 90 ? -12.172 3.769 22.368 1.00 93.44 90 LEU A CA 1
ATOM 699 C C . LEU A 1 90 ? -11.827 4.305 23.757 1.00 93.44 90 LEU A C 1
ATOM 701 O O . LEU A 1 90 ? -11.661 5.509 23.944 1.00 93.44 90 LEU A O 1
ATOM 705 N N . GLU A 1 91 ? -11.703 3.405 24.727 1.00 91.69 91 GLU A N 1
ATOM 706 C CA . GLU A 1 91 ? -11.264 3.753 26.078 1.00 91.69 91 GLU A CA 1
ATOM 707 C C . GLU A 1 91 ? -9.733 3.882 26.125 1.00 91.69 91 GLU A C 1
ATOM 709 O O . GLU A 1 91 ? -8.999 3.141 25.465 1.00 91.69 91 GLU A O 1
ATOM 714 N N . ASP A 1 92 ? -9.244 4.851 26.900 1.00 92.25 92 ASP A N 1
ATOM 715 C CA . ASP A 1 92 ? -7.817 5.105 27.131 1.00 92.25 92 ASP A CA 1
ATOM 716 C C . ASP A 1 92 ? -6.962 5.331 25.865 1.00 92.25 92 ASP A C 1
ATOM 718 O O . ASP A 1 92 ? -5.767 5.024 25.870 1.00 92.25 92 ASP A O 1
ATOM 722 N N . ILE A 1 93 ? -7.542 5.819 24.764 1.00 94.50 93 ILE A N 1
ATOM 723 C CA . ILE A 1 93 ? -6.825 6.109 23.509 1.00 94.50 93 ILE A CA 1
ATOM 724 C C . ILE A 1 93 ? -7.108 7.555 23.086 1.00 94.50 93 ILE A C 1
ATOM 726 O O . ILE A 1 93 ? -8.214 7.882 22.659 1.00 94.50 93 ILE A O 1
ATOM 730 N N . GLU A 1 94 ? -6.101 8.428 23.180 1.00 92.00 94 GLU A N 1
ATOM 731 C CA . GLU A 1 94 ? -6.254 9.862 22.889 1.00 92.00 94 GLU A CA 1
ATOM 732 C C . GLU A 1 94 ? -6.104 10.185 21.394 1.00 92.00 94 GLU A C 1
ATOM 734 O O . GLU A 1 94 ? -6.774 11.071 20.854 1.00 92.00 94 GLU A O 1
ATOM 739 N N . ASP A 1 95 ? -5.204 9.486 20.699 1.00 91.44 95 ASP A N 1
ATOM 740 C CA . ASP A 1 95 ? -4.958 9.694 19.276 1.00 91.44 95 ASP A CA 1
ATOM 741 C C . ASP A 1 95 ? -4.585 8.411 18.511 1.00 91.44 95 ASP A C 1
ATOM 743 O O . ASP A 1 95 ? -4.480 7.312 19.054 1.00 91.44 95 ASP A O 1
ATOM 747 N N . ASP A 1 96 ? -4.433 8.550 17.195 1.00 91.56 96 ASP A N 1
ATOM 748 C CA . ASP A 1 96 ? -4.117 7.463 16.268 1.00 91.56 96 ASP A CA 1
ATOM 749 C C . ASP A 1 96 ? -2.718 6.868 16.481 1.00 91.56 96 ASP A C 1
ATOM 751 O O . ASP A 1 96 ? -2.471 5.724 16.098 1.00 91.56 96 ASP A O 1
ATOM 755 N N . LEU A 1 97 ? -1.806 7.615 17.111 1.00 92.31 97 LEU A N 1
ATOM 756 C CA . LEU A 1 97 ? -0.481 7.116 17.455 1.00 92.31 97 LEU A CA 1
ATOM 757 C C . LEU A 1 97 ? -0.536 6.219 18.697 1.00 92.31 97 LEU A C 1
ATOM 759 O O . LEU A 1 97 ? 0.129 5.185 18.726 1.00 92.31 97 LEU A O 1
ATOM 763 N N . GLU A 1 98 ? -1.332 6.582 19.705 1.00 93.56 98 GLU A N 1
ATOM 764 C CA . GLU A 1 98 ? -1.587 5.706 20.855 1.00 93.56 98 GLU A CA 1
ATOM 765 C C . GLU A 1 98 ? -2.315 4.427 20.450 1.00 93.56 98 GLU A C 1
ATOM 767 O O . GLU A 1 98 ? -1.902 3.342 20.861 1.00 93.56 98 GLU A O 1
ATOM 772 N N . PHE A 1 99 ? -3.328 4.541 19.581 1.00 94.00 99 PHE A N 1
ATOM 773 C CA . PHE A 1 99 ? -4.006 3.384 18.996 1.00 94.00 99 PHE A CA 1
ATOM 774 C C . PHE A 1 99 ? -3.008 2.438 18.318 1.00 94.00 99 PHE A C 1
ATOM 776 O O . PHE A 1 99 ? -2.998 1.245 18.608 1.00 94.00 99 PHE A O 1
ATOM 783 N N . TYR A 1 100 ? -2.118 2.977 17.475 1.00 93.75 100 TYR A N 1
ATOM 784 C CA . TYR A 1 100 ? -1.054 2.207 16.829 1.00 93.75 100 TYR A CA 1
ATOM 785 C C . TYR A 1 100 ? -0.163 1.469 17.838 1.00 93.75 100 TYR A C 1
ATOM 787 O O . TYR A 1 100 ? 0.069 0.272 17.682 1.00 93.75 100 TYR A O 1
ATOM 795 N N . PHE A 1 101 ? 0.341 2.154 18.872 1.00 92.94 101 PHE A N 1
ATOM 796 C CA . PHE A 1 101 ? 1.251 1.528 19.834 1.00 92.94 101 PHE A CA 1
ATOM 797 C C . PHE A 1 101 ? 0.578 0.424 20.651 1.00 92.94 101 PHE A C 1
ATOM 799 O O . PHE A 1 101 ? 1.199 -0.615 20.879 1.00 92.94 101 PHE A O 1
ATOM 806 N N . LYS A 1 102 ? -0.672 0.630 21.083 1.00 94.56 102 LYS A N 1
ATOM 807 C CA . LYS A 1 102 ? -1.428 -0.401 21.804 1.00 94.56 102 LYS A CA 1
ATOM 808 C C . LYS A 1 102 ? -1.717 -1.598 20.910 1.00 94.56 102 LYS A C 1
ATOM 810 O O . LYS A 1 102 ? -1.390 -2.716 21.286 1.00 94.56 102 LYS A O 1
ATOM 815 N N . LEU A 1 103 ? -2.194 -1.362 19.689 1.00 94.75 103 LEU A N 1
ATOM 816 C CA . LEU A 1 103 ? -2.471 -2.416 18.715 1.00 94.75 103 LEU A CA 1
ATOM 817 C C . LEU A 1 103 ? -1.216 -3.238 18.371 1.00 94.75 103 LEU A C 1
ATOM 819 O O . LEU A 1 103 ? -1.268 -4.464 18.317 1.00 94.75 103 LEU A O 1
ATOM 823 N N . ALA A 1 104 ? -0.064 -2.581 18.215 1.00 94.25 104 ALA A N 1
ATOM 824 C CA . ALA A 1 104 ? 1.206 -3.262 17.980 1.00 94.25 104 ALA A CA 1
ATOM 825 C C . ALA A 1 104 ? 1.660 -4.094 19.191 1.00 94.25 104 ALA A C 1
ATOM 827 O O . ALA A 1 104 ? 2.265 -5.148 19.016 1.00 94.25 104 ALA A O 1
ATOM 828 N N . LYS A 1 105 ? 1.385 -3.635 20.417 1.00 95.19 105 LYS A N 1
ATOM 829 C CA . LYS A 1 105 ? 1.759 -4.337 21.651 1.00 95.19 105 LYS A CA 1
ATOM 830 C C . LYS A 1 105 ? 0.833 -5.515 21.965 1.00 95.19 105 LYS A C 1
ATOM 832 O O . LYS A 1 105 ? 1.316 -6.546 22.421 1.00 95.19 105 LYS A O 1
ATOM 837 N N . GLU A 1 106 ? -0.469 -5.336 21.780 1.00 96.00 106 GLU A N 1
ATOM 838 C CA . GLU A 1 106 ? -1.506 -6.290 22.188 1.00 96.00 106 GLU A CA 1
ATOM 839 C C . GLU A 1 106 ? -1.752 -7.345 21.104 1.00 96.00 106 GLU A C 1
ATOM 841 O O . GLU A 1 106 ? -1.784 -8.534 21.405 1.00 96.00 106 GLU A O 1
ATOM 846 N N . GLU A 1 107 ? -1.817 -6.924 19.838 1.00 95.25 107 GLU A N 1
ATOM 847 C CA . GLU A 1 107 ? -2.206 -7.778 18.704 1.00 95.25 107 GLU A CA 1
ATOM 848 C C . GLU A 1 107 ? -1.057 -8.027 17.712 1.00 95.25 107 GLU A C 1
ATOM 850 O O . GLU A 1 107 ? -1.240 -8.671 16.681 1.00 95.25 107 GLU A O 1
ATOM 855 N N . SER A 1 108 ? 0.150 -7.510 17.985 1.00 94.94 108 SER A N 1
ATOM 856 C CA . SER A 1 108 ? 1.309 -7.598 17.074 1.00 94.94 108 SER A CA 1
ATOM 857 C C . SER A 1 108 ? 1.030 -7.061 15.660 1.00 94.94 108 SER A C 1
ATOM 859 O O . SER A 1 108 ? 1.688 -7.451 14.693 1.00 94.94 108 SER A O 1
ATOM 861 N N . LEU A 1 109 ? 0.068 -6.142 15.532 1.00 93.69 109 LEU A N 1
ATOM 862 C CA . LEU A 1 109 ? -0.358 -5.574 14.259 1.00 93.69 109 LEU A CA 1
ATOM 863 C C . LEU A 1 109 ? 0.185 -4.149 14.100 1.00 93.69 109 LEU A C 1
ATOM 865 O O . LEU A 1 109 ? -0.168 -3.240 14.850 1.00 93.69 109 LEU A O 1
ATOM 869 N N . MET A 1 110 ? 1.036 -3.947 13.091 1.00 92.69 110 MET A N 1
ATOM 870 C CA . MET A 1 110 ? 1.580 -2.629 12.756 1.00 92.69 110 MET A CA 1
ATOM 871 C C . MET A 1 110 ? 0.731 -1.939 11.690 1.00 92.69 110 MET A C 1
ATOM 873 O O . MET A 1 110 ? 0.510 -2.478 10.607 1.00 92.69 110 MET A O 1
ATOM 877 N N . ILE A 1 111 ? 0.310 -0.710 11.983 1.00 92.38 111 ILE A N 1
ATOM 878 C CA . ILE A 1 111 ? -0.436 0.161 11.068 1.00 92.38 111 ILE A CA 1
ATOM 879 C C . ILE A 1 111 ? 0.244 1.526 10.959 1.00 92.38 111 ILE A C 1
ATOM 881 O O . ILE A 1 111 ? 1.025 1.908 11.826 1.00 92.38 111 ILE A O 1
ATOM 885 N N . LEU A 1 112 ? -0.059 2.286 9.906 1.00 92.44 112 LEU A N 1
ATOM 886 C CA . LEU A 1 112 ? 0.443 3.651 9.761 1.00 92.44 112 LEU A CA 1
ATOM 887 C C . LEU A 1 112 ? -0.579 4.660 10.319 1.00 92.44 112 LEU A C 1
ATOM 889 O O . LEU A 1 112 ? -1.699 4.713 9.805 1.00 92.44 112 LEU A O 1
ATOM 893 N N . PRO A 1 113 ? -0.217 5.489 11.318 1.00 92.50 113 PRO A N 1
ATOM 894 C CA . PRO A 1 113 ? -1.071 6.580 11.787 1.00 92.50 113 PRO A CA 1
ATOM 895 C C . PRO A 1 113 ? -1.362 7.601 10.676 1.00 92.50 113 PRO A C 1
ATOM 897 O O . PRO A 1 113 ? -0.491 7.927 9.865 1.00 92.50 113 PRO A O 1
ATOM 900 N N . GLY A 1 114 ? -2.585 8.134 10.647 1.00 87.62 114 GLY A N 1
ATOM 901 C CA . GLY A 1 114 ? -3.038 9.073 9.615 1.00 87.62 114 GLY A CA 1
ATOM 902 C C . GLY A 1 114 ? -2.568 10.512 9.846 1.00 87.62 114 GLY A C 1
ATOM 903 O O . GLY A 1 114 ? -2.447 11.297 8.900 1.00 87.62 114 GLY A O 1
ATOM 904 N N . LYS A 1 115 ? -2.275 10.890 11.095 1.00 82.00 115 LYS A N 1
ATOM 905 C CA . LYS A 1 115 ? -1.724 12.207 11.415 1.00 82.00 115 LYS A CA 1
ATOM 906 C C . LYS A 1 115 ? -0.243 12.255 11.053 1.00 82.00 115 LYS A C 1
ATOM 908 O O . LYS A 1 115 ? 0.583 11.523 11.592 1.00 82.00 115 LYS A O 1
ATOM 913 N N . ARG A 1 116 ? 0.128 13.243 10.233 1.00 58.84 116 ARG A N 1
ATOM 914 C CA . ARG A 1 116 ? 1.523 13.683 10.072 1.00 58.84 116 ARG A CA 1
ATOM 915 C C . ARG A 1 116 ? 2.003 14.396 11.342 1.00 58.84 116 ARG A C 1
ATOM 917 O O . ARG A 1 116 ? 2.153 15.612 11.358 1.00 58.84 116 ARG A O 1
ATOM 924 N N . LYS A 1 117 ? 2.252 13.653 12.419 1.00 53.19 117 LYS A N 1
ATOM 925 C CA . LYS A 1 117 ? 3.221 14.067 13.442 1.00 53.19 117 LYS A CA 1
ATOM 926 C C . LYS A 1 117 ? 4.555 13.453 13.023 1.00 53.19 117 LYS A C 1
ATOM 928 O O . LYS A 1 117 ? 4.569 12.303 12.603 1.00 53.19 117 LYS A O 1
ATOM 933 N N . GLN A 1 118 ? 5.661 14.201 13.068 1.00 47.03 118 GLN A N 1
ATOM 934 C CA . GLN A 1 118 ? 6.999 13.645 12.831 1.00 47.03 118 GLN A CA 1
ATOM 935 C C . GLN A 1 118 ? 7.194 12.409 13.722 1.00 47.03 118 GLN A C 1
ATOM 937 O O . GLN A 1 118 ? 7.492 12.524 14.910 1.00 47.03 118 GLN A O 1
ATOM 942 N N . ILE A 1 119 ? 7.036 11.223 13.131 1.00 49.22 119 ILE A N 1
ATOM 943 C CA . ILE A 1 119 ? 7.227 9.917 13.779 1.00 49.22 119 ILE A CA 1
ATOM 944 C C . ILE A 1 119 ? 8.659 9.831 14.355 1.00 49.22 119 ILE A C 1
ATOM 946 O O . ILE A 1 119 ? 8.909 9.145 15.346 1.00 49.22 119 ILE A O 1
ATOM 950 N N . SER A 1 120 ? 9.569 10.653 13.816 1.00 49.88 120 SER A N 1
ATOM 951 C CA . SER A 1 120 ? 10.950 10.834 14.260 1.00 49.88 120 SER A CA 1
ATOM 952 C C . SER A 1 120 ? 11.122 11.259 15.728 1.00 49.88 120 SER A C 1
ATOM 954 O O . SER A 1 120 ? 12.175 10.979 16.291 1.00 49.88 120 SER A O 1
ATOM 956 N N . TYR A 1 121 ? 10.144 11.912 16.375 1.00 50.56 121 TYR A N 1
ATOM 957 C CA . TYR A 1 121 ? 10.344 12.446 17.737 1.00 50.56 121 TYR A CA 1
ATOM 958 C C . TYR A 1 121 ? 9.970 11.471 18.869 1.00 50.56 121 TYR A C 1
ATOM 960 O O . TYR A 1 121 ? 10.496 11.594 19.972 1.00 50.56 121 TYR A O 1
ATOM 968 N N . LYS A 1 122 ? 9.079 10.492 18.632 1.00 49.97 122 LYS A N 1
ATOM 969 C CA . LYS A 1 122 ? 8.645 9.530 19.673 1.00 49.97 122 LYS A CA 1
ATOM 970 C C . LYS A 1 122 ? 9.252 8.131 19.524 1.00 49.97 122 LYS A C 1
ATOM 972 O O . LYS A 1 122 ? 9.443 7.476 20.543 1.00 49.97 122 LYS A O 1
ATOM 977 N N . ALA A 1 123 ? 9.624 7.699 18.314 1.00 51.22 123 ALA A N 1
ATOM 978 C CA . ALA A 1 123 ? 10.303 6.411 18.117 1.00 51.22 123 ALA A CA 1
ATOM 979 C C . ALA A 1 123 ? 11.661 6.353 18.849 1.00 51.22 123 ALA A C 1
ATOM 981 O O . ALA A 1 123 ? 11.956 5.363 19.514 1.00 51.22 123 ALA A O 1
ATOM 982 N N . ASN A 1 124 ? 12.428 7.453 18.837 1.00 43.78 124 ASN A N 1
ATOM 983 C CA . ASN A 1 124 ? 13.689 7.552 19.584 1.00 43.78 124 ASN A CA 1
ATOM 984 C C . ASN A 1 124 ? 13.487 7.447 21.106 1.00 43.78 124 ASN A C 1
ATOM 986 O O . ASN A 1 124 ? 14.286 6.816 21.786 1.00 43.78 124 ASN A O 1
ATOM 990 N N . LYS A 1 125 ? 12.373 7.965 21.640 1.00 49.16 125 LYS A N 1
ATOM 991 C CA . LYS A 1 125 ? 12.088 7.925 23.082 1.00 49.16 125 LYS A CA 1
ATOM 992 C C . LYS A 1 125 ? 11.705 6.525 23.585 1.00 49.16 125 LYS A C 1
ATOM 994 O O . LYS A 1 125 ? 11.968 6.196 24.735 1.00 49.16 125 LYS A O 1
ATOM 999 N N . VAL A 1 126 ? 11.098 5.690 22.736 1.00 55.34 126 VAL A N 1
ATOM 1000 C CA . VAL A 1 126 ? 10.778 4.288 23.073 1.00 55.34 126 VAL A CA 1
ATOM 1001 C C . VAL A 1 126 ? 12.043 3.423 23.083 1.00 55.34 126 VAL A C 1
ATOM 1003 O O . VAL A 1 126 ? 12.189 2.588 23.971 1.00 55.34 126 VAL A O 1
ATOM 1006 N N . VAL A 1 127 ? 12.978 3.659 22.154 1.00 53.28 127 VAL A N 1
ATOM 1007 C CA . VAL A 1 127 ? 14.282 2.965 22.107 1.00 53.28 127 VAL A CA 1
ATOM 1008 C C . VAL A 1 127 ? 15.204 3.406 23.251 1.00 53.28 127 VAL A C 1
ATOM 1010 O O . VAL A 1 127 ? 15.925 2.580 23.802 1.00 53.28 127 VAL A O 1
ATOM 1013 N N . GLU A 1 128 ? 15.167 4.679 23.653 1.00 49.72 128 GLU A N 1
ATOM 1014 C CA . GLU A 1 128 ? 15.927 5.166 24.815 1.00 49.72 128 GLU A CA 1
ATOM 1015 C C . GLU A 1 128 ? 15.376 4.653 26.153 1.00 49.72 128 GLU A C 1
ATOM 1017 O O . GLU A 1 128 ? 16.160 4.341 27.039 1.00 49.72 128 GLU A O 1
ATOM 1022 N N . ASN A 1 129 ? 14.057 4.485 26.296 1.00 48.66 129 ASN A N 1
ATOM 1023 C CA . ASN A 1 129 ? 13.439 3.978 27.533 1.00 48.66 129 ASN A CA 1
ATOM 1024 C C . ASN A 1 129 ? 13.454 2.443 27.670 1.00 48.66 129 ASN A C 1
ATOM 1026 O O . ASN A 1 129 ? 12.895 1.908 28.627 1.00 48.66 129 ASN A O 1
ATOM 1030 N N . SER A 1 130 ? 14.034 1.732 26.703 1.00 48.66 130 SER A N 1
ATOM 1031 C CA . SER A 1 130 ? 14.206 0.273 26.730 1.00 48.66 130 SER A CA 1
ATOM 1032 C C . SER A 1 130 ? 15.680 -0.149 26.836 1.00 48.66 130 SER A C 1
ATOM 1034 O O . SER A 1 130 ? 16.001 -1.320 26.629 1.00 48.66 130 SER A O 1
ATOM 1036 N N . ARG A 1 131 ? 16.564 0.793 27.198 1.00 43.59 131 ARG A N 1
ATOM 1037 C CA . ARG A 1 131 ? 17.943 0.549 27.638 1.00 43.59 131 ARG A CA 1
ATOM 1038 C C . ARG A 1 131 ? 18.121 0.889 29.1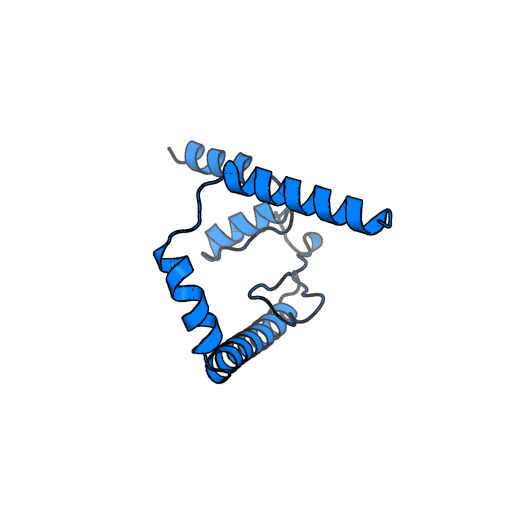09 1.00 43.59 131 ARG A C 1
ATOM 1040 O O . ARG A 1 131 ? 17.561 1.918 29.541 1.00 43.59 131 ARG A O 1
#

Radius of gyration: 22.94 Å; chains: 1; bounding box: 42×44×58 Å